Protein AF-A0A7S4JCW2-F1 (afdb_monomer)

Foldseek 3Di:
DEQEPCVVPDPVVVVVVCCVQVVVVDDYDYYHLQVLRRLVCVDPVNCVVVVVDPDDPDDDDDDDDDDWPSCSQSSVLSNQQVVCVVVVHDRPDRDQDDDPDGCSGPDDDDDD

Organism: Guillardia theta (NCBI:txid55529)

Nearest PDB structures (foldseek):
  6g14-assembly2_A  TM=6.328E-01  e=1.248E-03  Staphylococcus aureus subsp. aureus USA300
  6g14-assembly1_B  TM=6.274E-01  e=1.934E-03  Staphylococcus aureus subsp. aureus USA300
  6g15-assembly2_B  TM=6.296E-01  e=3.193E-03  Staphylococcus aureus subsp. aureus USA300
  1udx-assembly1_A  TM=6.939E-01  e=3.341E+00  Thermus thermophilus HB8

Secondary structure (DSSP, 8-stat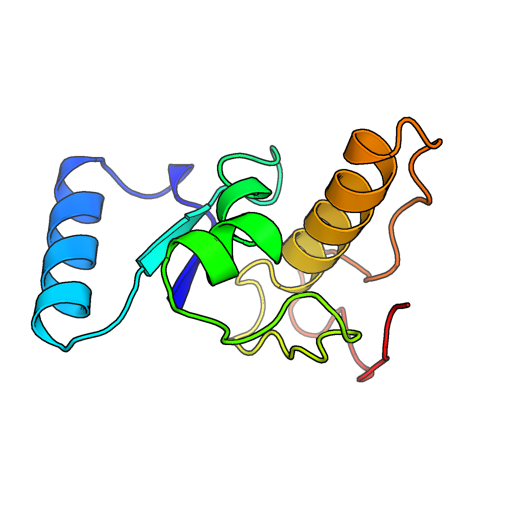e):
-EEE-GGGS-HHHHHHHHHHHHTTT---EEEBTTTTBTGGGGSHHHHHHTTSSS-SSSPPP-----STTSSHHHHHHHHHHHHHHHTTPPP----S---SSTT---S-----

pLDDT: mean 85.83, std 9.57, range [57.75, 97.0]

Solvent-accessible surface area (backbone atoms only — not comparable to full-atom values): 7147 Å² total; per-residue (Å²): 88,77,46,55,54,44,87,83,47,55,72,72,59,48,50,53,54,48,48,60,38,44,78,70,73,44,61,76,45,67,23,28,40,92,78,51,42,59,50,69,64,72,35,70,70,43,30,37,77,68,66,76,42,95,72,82,93,57,91,81,87,84,83,92,84,77,69,78,83,66,44,64,38,45,36,52,32,37,52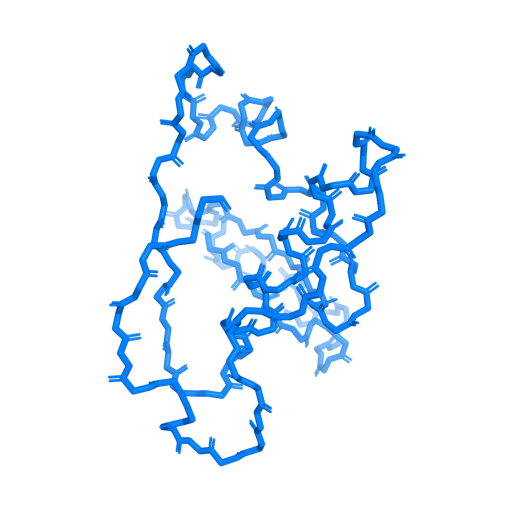,54,38,46,59,30,47,76,70,73,40,79,65,85,66,78,80,51,59,76,68,94,59,70,73,63,68,82,72,94,76,91,83,132

Sequence (112 aa):
IVLNKQDLILPSEREKWRKFFTDKGDTVTFTQAVHGANIKELMPSELHARGLISRLDRTLLCMIVGIPNTGKSTLINTLRNFGYKDGKQKSPGKVANTGALPGVTKHVSTIQ

Structure (mmCIF, N/CA/C/O backbone):
data_AF-A0A7S4JCW2-F1
#
_entry.id   AF-A0A7S4JCW2-F1
#
loop_
_atom_site.group_PDB
_atom_site.id
_atom_site.type_symbol
_atom_site.label_atom_id
_atom_site.label_alt_id
_atom_site.label_comp_id
_atom_site.label_asym_id
_atom_site.label_entity_id
_atom_site.label_seq_id
_atom_site.pdbx_PDB_ins_code
_atom_site.Cartn_x
_atom_site.Cartn_y
_atom_site.Cartn_z
_atom_site.occupancy
_atom_site.B_iso_or_equiv
_atom_site.auth_seq_id
_atom_site.auth_comp_id
_atom_site.auth_asym_id
_atom_site.auth_atom_id
_atom_site.pdbx_PDB_model_num
ATOM 1 N N . ILE A 1 1 ? -7.408 -0.210 2.177 1.00 93.06 1 ILE A N 1
ATOM 2 C CA . ILE A 1 1 ? -7.158 -0.157 0.713 1.00 93.06 1 ILE A CA 1
ATOM 3 C C . ILE A 1 1 ? -6.014 0.813 0.424 1.00 93.06 1 ILE A C 1
ATOM 5 O O . ILE A 1 1 ? -5.984 1.896 0.997 1.00 93.06 1 ILE A O 1
ATOM 9 N N . VAL A 1 2 ? -5.078 0.443 -0.455 1.00 94.69 2 VAL A N 1
ATOM 10 C CA . VAL A 1 2 ? -3.988 1.331 -0.897 1.00 94.69 2 VAL A CA 1
ATOM 11 C C . VAL A 1 2 ? -4.165 1.646 -2.379 1.00 94.69 2 VAL A C 1
ATOM 13 O O . VAL A 1 2 ? -4.103 0.747 -3.215 1.00 94.69 2 VAL A O 1
ATOM 16 N N . LEU A 1 3 ? -4.371 2.922 -2.704 1.00 94.88 3 LEU A N 1
ATOM 17 C CA . LEU A 1 3 ? -4.488 3.413 -4.075 1.00 94.88 3 LEU A CA 1
ATOM 18 C C . LEU A 1 3 ? -3.152 4.028 -4.497 1.00 94.88 3 LEU A C 1
ATOM 20 O O . LEU A 1 3 ? -2.806 5.145 -4.116 1.00 94.88 3 LEU A O 1
ATOM 24 N N . ASN A 1 4 ? -2.362 3.251 -5.235 1.00 94.38 4 ASN A N 1
ATOM 25 C CA . ASN A 1 4 ? -1.047 3.661 -5.726 1.00 94.38 4 ASN A CA 1
ATOM 26 C C . ASN A 1 4 ? -1.148 4.409 -7.066 1.00 94.38 4 ASN A C 1
ATOM 28 O O . ASN A 1 4 ? -2.129 4.254 -7.789 1.00 94.38 4 ASN A O 1
ATOM 32 N N . LYS A 1 5 ? -0.094 5.157 -7.417 1.00 92.75 5 LYS A N 1
ATOM 33 C CA . LYS A 1 5 ? -0.023 6.051 -8.590 1.00 92.75 5 LYS A CA 1
ATOM 34 C C . LYS A 1 5 ? -0.995 7.233 -8.492 1.00 92.75 5 LYS A C 1
ATOM 36 O O . LYS A 1 5 ? -1.659 7.594 -9.461 1.00 92.75 5 LYS A O 1
ATOM 41 N N . GLN A 1 6 ? -1.109 7.824 -7.299 1.00 93.00 6 GLN A N 1
ATOM 42 C CA . GLN A 1 6 ? -2.020 8.949 -7.044 1.00 93.00 6 GLN A CA 1
ATOM 43 C C . GLN A 1 6 ? -1.767 10.180 -7.931 1.00 93.00 6 GLN A C 1
ATOM 45 O O . GLN A 1 6 ? -2.643 11.033 -8.049 1.00 93.00 6 GLN A O 1
ATOM 50 N N . ASP A 1 7 ? -0.573 10.285 -8.513 1.00 92.00 7 ASP A N 1
ATOM 51 C CA . ASP A 1 7 ? -0.163 11.299 -9.483 1.00 92.00 7 ASP A CA 1
ATOM 52 C C . ASP A 1 7 ? -0.934 11.222 -10.804 1.00 92.00 7 ASP A C 1
ATOM 54 O O . ASP A 1 7 ? -1.084 12.233 -11.479 1.00 92.00 7 ASP A O 1
ATOM 58 N N . LEU A 1 8 ? -1.484 10.052 -11.137 1.00 92.69 8 LEU A N 1
ATOM 59 C CA . LEU A 1 8 ? -2.306 9.854 -12.332 1.00 92.69 8 LEU A CA 1
ATOM 60 C C . LEU A 1 8 ? -3.777 10.245 -12.121 1.00 92.69 8 LEU A C 1
ATOM 62 O O . LEU A 1 8 ? -4.578 10.133 -13.045 1.00 92.69 8 LEU A O 1
ATOM 66 N N . ILE A 1 9 ? -4.153 10.654 -10.907 1.00 92.44 9 ILE A N 1
ATOM 67 C CA . ILE A 1 9 ? -5.536 10.952 -10.533 1.00 92.44 9 ILE A CA 1
ATOM 68 C C . ILE A 1 9 ? -5.641 12.426 -10.151 1.00 92.44 9 ILE A C 1
ATOM 70 O O . ILE A 1 9 ? -4.925 12.908 -9.269 1.00 92.44 9 ILE A O 1
ATOM 74 N N . LEU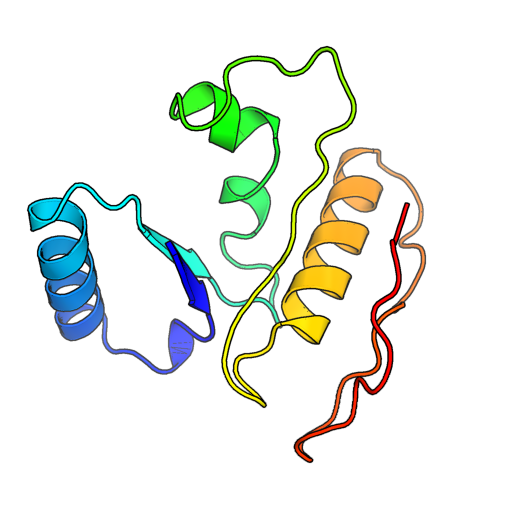 A 1 10 ? -6.590 13.124 -10.776 1.00 94.31 10 LEU A N 1
ATOM 75 C CA . LEU A 1 10 ? -6.916 14.507 -10.440 1.00 94.31 10 LEU A CA 1
ATOM 76 C C . LEU A 1 10 ? -7.389 14.627 -8.977 1.00 94.31 10 LEU A C 1
ATOM 78 O O . LEU A 1 10 ? -8.078 13.729 -8.486 1.00 94.31 10 LEU A O 1
ATOM 82 N N . PRO A 1 11 ? -7.097 15.737 -8.273 1.00 92.25 11 PRO A N 1
ATOM 83 C CA . PRO A 1 11 ? -7.516 15.914 -6.880 1.00 92.25 11 PRO A CA 1
ATOM 84 C C . PRO A 1 11 ? -9.029 15.770 -6.650 1.00 92.25 11 PRO A C 1
ATOM 86 O O . PRO A 1 11 ? -9.440 15.167 -5.663 1.00 92.25 11 PRO A O 1
ATOM 89 N N . SER A 1 12 ? -9.857 16.257 -7.578 1.00 93.88 12 SER A N 1
ATOM 90 C CA . SER A 1 12 ? -11.320 16.138 -7.508 1.00 93.88 12 SER A CA 1
ATOM 91 C C . SER A 1 12 ? -11.796 14.683 -7.578 1.00 93.88 12 SER A C 1
ATOM 93 O O . SER A 1 12 ? -12.634 14.261 -6.785 1.00 93.88 12 SER A O 1
ATOM 95 N N . GLU A 1 13 ? -11.231 13.890 -8.489 1.00 94.50 13 GLU A N 1
ATOM 96 C CA . GLU A 1 13 ? -11.540 12.461 -8.623 1.00 94.50 13 GLU A CA 1
ATOM 97 C C . GLU A 1 13 ? -11.019 11.655 -7.433 1.00 94.50 13 GLU A C 1
ATOM 99 O O . GLU A 1 13 ? -11.676 10.727 -6.961 1.00 94.50 13 GLU A O 1
ATOM 104 N N . ARG A 1 14 ? -9.859 12.042 -6.892 1.00 94.06 14 ARG A N 1
ATOM 105 C CA . ARG A 1 14 ? -9.288 11.434 -5.687 1.00 94.06 14 ARG A CA 1
ATOM 106 C C . ARG A 1 14 ? -10.259 11.507 -4.511 1.00 94.06 14 ARG A C 1
ATOM 108 O O . ARG A 1 14 ? -10.413 10.518 -3.796 1.00 94.06 14 ARG A O 1
ATOM 115 N N . GLU A 1 15 ? -10.918 12.648 -4.329 1.00 94.00 15 GLU A N 1
ATOM 116 C CA . GLU A 1 15 ? -11.869 12.839 -3.235 1.00 94.00 15 GLU A CA 1
ATOM 117 C C . GLU A 1 15 ? -13.151 12.025 -3.432 1.00 94.00 15 GLU A C 1
ATOM 119 O O . GLU A 1 15 ? -13.644 11.414 -2.487 1.00 94.00 15 GLU A O 1
ATOM 124 N N . LYS A 1 16 ? -13.636 11.900 -4.674 1.00 96.19 16 LYS A N 1
ATOM 125 C CA . LYS A 1 16 ? -14.766 11.011 -4.992 1.00 96.19 16 LYS A CA 1
ATOM 126 C C . LYS A 1 16 ? -14.459 9.558 -4.634 1.00 96.19 16 LYS A C 1
ATOM 128 O O . LYS A 1 16 ? -15.269 8.903 -3.982 1.00 96.19 16 LYS A O 1
ATOM 133 N N . TRP A 1 17 ? -13.279 9.064 -5.016 1.00 95.50 17 TRP A N 1
ATOM 134 C CA . TRP A 1 17 ? -12.847 7.707 -4.671 1.00 95.50 17 TRP A CA 1
ATOM 135 C C . TRP A 1 17 ? -12.671 7.523 -3.169 1.00 95.50 17 TRP A C 1
ATOM 137 O O . TRP A 1 17 ? -13.091 6.500 -2.633 1.00 95.50 17 TRP A O 1
ATOM 147 N N . ARG A 1 18 ? -12.085 8.512 -2.484 1.00 95.25 18 ARG A N 1
ATOM 148 C CA . ARG A 1 18 ? -11.963 8.504 -1.024 1.00 95.25 18 ARG A CA 1
ATOM 149 C C . ARG A 1 18 ? -13.333 8.334 -0.384 1.00 95.25 18 ARG A C 1
ATOM 151 O O . ARG A 1 18 ? -13.530 7.352 0.322 1.00 95.25 18 ARG A O 1
ATOM 158 N N . LYS A 1 19 ? -14.267 9.229 -0.717 1.00 96.19 19 LYS A N 1
ATOM 159 C CA . LYS A 1 19 ? -15.641 9.213 -0.217 1.00 96.19 19 LYS A CA 1
ATOM 160 C C . LYS A 1 19 ? -16.328 7.874 -0.480 1.00 96.19 19 LYS A C 1
ATOM 162 O O . LYS A 1 19 ? -16.890 7.287 0.433 1.00 96.19 19 LYS A O 1
ATOM 167 N N . PHE A 1 20 ? -16.237 7.356 -1.703 1.00 97.00 20 PHE A N 1
ATOM 168 C CA . PHE A 1 20 ? -16.868 6.090 -2.076 1.00 97.00 20 PHE A CA 1
ATOM 169 C C . PHE A 1 20 ? -16.433 4.909 -1.196 1.00 97.00 20 PHE A C 1
ATOM 171 O O . PHE A 1 20 ? -17.263 4.089 -0.812 1.00 97.00 20 PHE A O 1
ATOM 178 N N . PHE A 1 21 ? -15.141 4.800 -0.887 1.00 96.31 21 PHE A N 1
ATOM 179 C CA . PHE A 1 21 ? -14.630 3.719 -0.045 1.00 96.31 21 PHE A CA 1
ATOM 180 C C . PHE A 1 21 ? -14.872 3.979 1.445 1.00 96.31 21 PHE A C 1
ATOM 182 O O . PHE A 1 21 ? -15.240 3.055 2.165 1.00 96.31 21 PHE A O 1
ATOM 189 N N . THR A 1 22 ? -14.739 5.223 1.913 1.00 94.69 22 THR A N 1
ATOM 190 C CA . THR A 1 22 ? -15.034 5.553 3.316 1.00 94.69 22 THR A CA 1
ATOM 191 C C . THR A 1 22 ? -16.507 5.354 3.648 1.00 94.69 22 THR A C 1
ATOM 193 O O . THR A 1 22 ? -16.815 4.848 4.721 1.00 94.69 22 THR A O 1
ATOM 196 N N . ASP A 1 23 ? -17.413 5.657 2.713 1.00 96.62 23 ASP A N 1
ATOM 197 C CA . ASP A 1 23 ? -18.855 5.422 2.866 1.00 96.62 23 ASP A CA 1
ATOM 198 C C . ASP A 1 23 ? -19.178 3.910 2.959 1.00 96.62 23 ASP A C 1
ATOM 200 O O . ASP A 1 23 ? -20.228 3.528 3.469 1.00 96.62 23 ASP A O 1
ATOM 204 N N . LYS A 1 24 ? -18.256 3.032 2.532 1.00 95.69 24 LYS A N 1
ATOM 205 C CA . LYS A 1 24 ? -18.326 1.569 2.713 1.00 95.69 24 LYS A CA 1
ATOM 206 C C . LYS A 1 24 ? -17.640 1.062 3.986 1.00 95.69 24 LYS A C 1
ATOM 208 O O . LYS A 1 24 ? -17.638 -0.140 4.232 1.00 95.69 24 LYS A O 1
ATOM 213 N N . GLY A 1 25 ? -17.054 1.953 4.785 1.00 93.62 25 GLY A N 1
ATOM 214 C CA . GLY A 1 25 ? -16.284 1.606 5.982 1.00 93.62 25 GLY A CA 1
ATOM 215 C C . GLY A 1 25 ? -14.825 1.227 5.709 1.00 93.62 25 GLY A C 1
ATOM 216 O O . GLY A 1 25 ? -14.114 0.833 6.633 1.00 93.62 25 GLY A O 1
ATOM 217 N N . ASP A 1 26 ? -14.343 1.361 4.470 1.00 94.00 26 ASP A N 1
ATOM 218 C CA . ASP A 1 26 ? -12.953 1.069 4.131 1.00 94.00 26 ASP A CA 1
ATOM 219 C C . ASP A 1 26 ? -12.036 2.256 4.449 1.00 94.00 26 ASP A C 1
ATOM 221 O O . ASP A 1 26 ? -12.291 3.402 4.076 1.00 94.00 26 ASP A O 1
ATOM 225 N N . THR A 1 27 ? -10.877 1.974 5.048 1.00 91.94 27 THR A N 1
ATOM 226 C CA . THR A 1 27 ? -9.801 2.970 5.149 1.00 91.94 27 THR A CA 1
ATOM 227 C C . THR A 1 27 ? -8.981 2.999 3.862 1.00 91.94 27 THR A C 1
ATOM 229 O O . THR A 1 27 ? -8.473 1.964 3.415 1.00 91.94 27 THR A O 1
ATOM 232 N N . VAL A 1 28 ? -8.805 4.185 3.275 1.00 93.88 28 VAL A N 1
ATOM 233 C CA . VAL A 1 28 ? -8.062 4.380 2.022 1.00 93.88 28 VAL A CA 1
ATOM 234 C C . VAL A 1 28 ? -6.824 5.235 2.232 1.00 93.88 28 VAL A C 1
ATOM 236 O O . VAL A 1 28 ? -6.908 6.345 2.748 1.00 93.88 28 VAL A O 1
ATOM 239 N N . THR A 1 29 ? -5.693 4.755 1.720 1.00 94.50 29 THR A N 1
ATOM 240 C CA . THR A 1 29 ? -4.448 5.524 1.642 1.00 94.50 29 THR A CA 1
ATOM 241 C C . THR A 1 29 ? -4.048 5.705 0.182 1.00 94.50 29 THR A C 1
ATOM 243 O O . THR A 1 29 ? -3.855 4.727 -0.544 1.00 94.50 29 THR A O 1
ATOM 246 N N . PHE A 1 30 ? -3.895 6.956 -0.252 1.00 94.94 30 PHE A N 1
ATOM 247 C CA . PHE A 1 30 ? -3.353 7.282 -1.572 1.00 94.94 30 PHE A CA 1
ATOM 248 C C . PHE A 1 30 ? -1.835 7.381 -1.497 1.00 94.94 30 PHE A C 1
ATOM 250 O O . PHE A 1 30 ? -1.301 8.036 -0.604 1.00 94.94 30 PHE A O 1
ATOM 257 N N . THR A 1 31 ? -1.142 6.733 -2.428 1.00 94.75 31 THR A N 1
ATOM 258 C CA . THR A 1 31 ? 0.320 6.610 -2.405 1.00 94.75 31 THR A CA 1
ATOM 259 C C . THR A 1 31 ? 0.935 6.842 -3.775 1.00 94.75 31 THR A C 1
ATOM 261 O O . THR A 1 31 ? 0.299 6.663 -4.818 1.00 94.75 31 THR A O 1
ATOM 264 N N . GLN A 1 32 ? 2.214 7.212 -3.768 1.00 93.50 32 GLN A N 1
ATOM 265 C CA . GLN A 1 32 ? 3.059 7.209 -4.956 1.00 93.50 32 GLN A CA 1
ATOM 266 C C . GLN A 1 32 ? 4.338 6.435 -4.649 1.00 93.50 32 GLN A C 1
ATOM 268 O O . GLN A 1 32 ? 5.364 7.004 -4.277 1.00 93.50 32 GLN A O 1
ATOM 273 N N . ALA A 1 33 ? 4.273 5.110 -4.788 1.00 90.25 33 ALA A N 1
ATOM 274 C CA . ALA A 1 33 ? 5.344 4.213 -4.357 1.00 90.25 33 ALA A CA 1
ATOM 275 C C . ALA A 1 33 ? 6.701 4.501 -5.017 1.00 90.25 33 ALA A C 1
ATOM 277 O O . ALA A 1 33 ? 7.733 4.283 -4.391 1.00 90.25 33 ALA A O 1
ATOM 278 N N . VAL A 1 34 ? 6.718 5.019 -6.250 1.00 87.81 34 VAL A N 1
ATOM 279 C CA . VAL A 1 34 ? 7.960 5.362 -6.968 1.00 8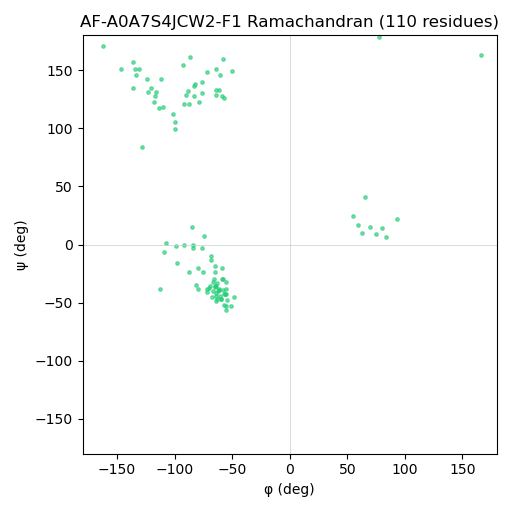7.81 34 VAL A CA 1
ATOM 280 C C . VAL A 1 34 ? 8.728 6.493 -6.274 1.00 87.81 34 VAL A C 1
ATOM 282 O O . VAL A 1 34 ? 9.955 6.457 -6.238 1.00 87.81 34 VAL A O 1
ATOM 285 N N . HIS A 1 35 ? 8.022 7.462 -5.689 1.00 86.44 35 HIS A N 1
ATOM 286 C CA . HIS A 1 35 ? 8.625 8.627 -5.027 1.00 86.44 35 HIS A CA 1
ATOM 287 C C . HIS A 1 35 ? 8.531 8.575 -3.500 1.00 86.44 35 HIS A C 1
ATOM 289 O O . HIS A 1 35 ? 8.980 9.491 -2.820 1.00 86.44 35 HIS A O 1
ATOM 295 N N . GLY A 1 36 ? 7.960 7.507 -2.939 1.00 84.38 36 GLY A N 1
ATOM 296 C CA . GLY A 1 36 ? 7.813 7.357 -1.493 1.00 84.38 36 GLY A CA 1
ATOM 297 C C . GLY A 1 36 ? 6.718 8.225 -0.871 1.00 84.38 36 GLY A C 1
ATOM 298 O O . GLY A 1 36 ? 6.611 8.264 0.355 1.00 84.38 36 GLY A O 1
ATOM 299 N N . ALA A 1 37 ? 5.884 8.890 -1.676 1.00 88.38 37 ALA A N 1
ATOM 300 C CA . ALA A 1 37 ? 4.826 9.743 -1.148 1.00 88.38 37 ALA A CA 1
ATOM 301 C C . ALA A 1 37 ? 3.807 8.906 -0.364 1.00 88.38 37 ALA A C 1
ATOM 303 O O . ALA A 1 37 ? 3.293 7.900 -0.871 1.00 88.38 37 ALA A O 1
ATOM 304 N N . ASN A 1 38 ? 3.526 9.351 0.862 1.00 89.81 38 ASN A N 1
ATOM 305 C CA . ASN A 1 38 ? 2.570 8.760 1.801 1.00 89.81 38 ASN A CA 1
ATOM 306 C C . ASN A 1 38 ? 2.864 7.301 2.189 1.00 89.81 38 ASN A C 1
ATOM 308 O O . ASN A 1 38 ? 2.010 6.622 2.747 1.00 89.81 38 ASN A O 1
ATOM 312 N N . ILE A 1 39 ? 4.085 6.807 1.949 1.00 90.88 39 ILE A N 1
ATOM 313 C CA . ILE A 1 39 ? 4.479 5.448 2.353 1.00 90.88 39 ILE A CA 1
ATOM 314 C C . ILE A 1 39 ? 4.541 5.305 3.873 1.00 90.88 39 ILE A C 1
ATOM 316 O O . ILE A 1 39 ? 4.175 4.256 4.395 1.00 90.88 39 ILE A O 1
ATOM 320 N N . LYS A 1 40 ? 4.902 6.380 4.587 1.00 90.56 40 LYS A N 1
ATOM 321 C CA . LYS A 1 40 ? 4.895 6.418 6.056 1.00 90.56 40 LYS A CA 1
ATOM 322 C C . LYS A 1 40 ? 3.538 6.049 6.661 1.00 90.56 40 LYS A C 1
ATOM 324 O O . LYS A 1 40 ? 3.487 5.429 7.708 1.00 90.56 40 LYS A O 1
ATOM 329 N N . GLU A 1 41 ? 2.442 6.366 5.970 1.00 91.62 41 GLU A N 1
ATOM 330 C CA . GLU A 1 41 ? 1.077 6.089 6.435 1.00 91.62 41 GLU A CA 1
ATOM 331 C C . GLU A 1 41 ? 0.740 4.594 6.475 1.00 91.62 41 GLU A C 1
ATOM 333 O O . GLU A 1 41 ? -0.287 4.202 7.023 1.00 91.62 41 GLU A O 1
ATOM 338 N N . LEU A 1 42 ? 1.583 3.769 5.854 1.00 91.81 42 LEU A N 1
ATOM 339 C CA . LEU A 1 42 ? 1.466 2.317 5.842 1.00 91.81 42 LEU A CA 1
ATOM 340 C C . LEU A 1 42 ? 2.377 1.654 6.883 1.00 91.81 42 LEU A C 1
ATOM 342 O O . LEU A 1 42 ? 2.391 0.428 6.978 1.00 91.81 42 LEU A O 1
ATOM 346 N N . MET A 1 43 ? 3.159 2.435 7.636 1.00 90.50 43 MET A N 1
ATOM 347 C CA . MET A 1 43 ? 4.041 1.896 8.665 1.00 90.50 43 MET A CA 1
ATOM 348 C C . MET A 1 43 ? 3.229 1.404 9.864 1.00 90.50 43 MET A C 1
ATOM 350 O O . MET A 1 43 ? 2.195 1.994 10.180 1.00 90.50 43 MET A O 1
ATOM 354 N N . PRO A 1 44 ? 3.700 0.359 10.571 1.00 89.50 44 PRO A N 1
ATOM 355 C CA . PRO A 1 44 ? 3.005 -0.202 11.724 1.00 89.50 44 PRO A CA 1
ATOM 356 C C . PRO A 1 44 ? 2.544 0.845 12.739 1.00 89.50 44 PRO A C 1
ATOM 358 O O . PRO A 1 44 ? 1.391 0.805 13.156 1.00 89.50 44 PRO A O 1
ATOM 361 N N . SER A 1 45 ? 3.403 1.812 13.085 1.00 89.06 45 SER A N 1
ATOM 362 C CA . SER A 1 45 ? 3.069 2.886 14.031 1.00 89.06 45 SER A CA 1
ATOM 363 C C . SER A 1 45 ? 1.815 3.654 13.613 1.00 89.06 45 SER A C 1
ATOM 365 O O . SER A 1 45 ? 0.929 3.879 14.435 1.00 89.06 45 SER A O 1
ATOM 367 N N . GLU A 1 46 ? 1.690 3.963 12.321 1.00 91.00 46 GLU A N 1
ATOM 368 C CA . GLU A 1 46 ? 0.600 4.792 11.809 1.00 91.00 46 GLU A CA 1
ATOM 369 C C . GLU A 1 46 ? -0.667 3.974 11.620 1.00 91.00 46 GLU A C 1
ATOM 371 O O . GLU A 1 46 ? -1.768 4.462 11.869 1.00 91.00 46 GLU A O 1
ATOM 376 N N . LEU A 1 47 ? -0.526 2.704 11.236 1.00 91.06 47 LEU A N 1
ATOM 377 C CA . LEU A 1 47 ? -1.642 1.765 11.218 1.00 91.06 47 LEU A CA 1
ATOM 378 C C . LEU A 1 47 ? -2.205 1.564 12.631 1.00 91.06 47 LEU A C 1
ATOM 380 O O . LEU A 1 47 ? -3.422 1.527 12.799 1.00 91.06 47 LEU A O 1
ATOM 384 N N . HIS A 1 48 ? -1.342 1.484 13.646 1.00 91.12 48 HIS A N 1
ATOM 385 C CA . HIS A 1 48 ? -1.753 1.377 15.044 1.00 91.12 48 HIS A CA 1
ATOM 386 C C . HIS A 1 48 ? -2.428 2.663 15.528 1.00 91.12 48 HIS A C 1
ATOM 388 O O . HIS A 1 48 ? -3.504 2.602 16.114 1.00 91.12 48 HIS A O 1
ATOM 394 N N . ALA A 1 49 ? -1.860 3.832 15.214 1.00 90.19 49 ALA A N 1
ATOM 395 C CA . ALA A 1 49 ? -2.464 5.126 15.533 1.00 90.19 49 ALA A CA 1
ATOM 396 C C . ALA A 1 49 ? -3.855 5.306 14.894 1.00 90.19 49 ALA A C 1
ATOM 398 O O . ALA A 1 49 ? -4.718 5.967 15.462 1.00 90.19 49 ALA A O 1
ATOM 399 N N . ARG A 1 50 ? -4.093 4.681 13.732 1.00 89.62 50 ARG A 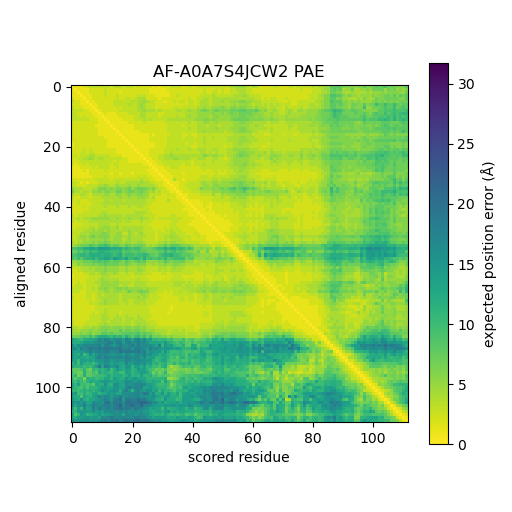N 1
ATOM 400 C CA . ARG A 1 50 ? -5.399 4.641 13.048 1.00 89.62 50 ARG A CA 1
ATOM 401 C C . ARG A 1 50 ? -6.334 3.535 13.554 1.00 89.62 50 ARG A C 1
ATOM 403 O O . ARG A 1 50 ? -7.427 3.391 13.018 1.00 89.62 50 ARG A O 1
ATOM 410 N N . GLY A 1 51 ? -5.913 2.728 14.528 1.00 90.06 51 GLY A N 1
ATOM 411 C CA . GLY A 1 51 ? -6.689 1.597 15.045 1.00 90.06 51 GLY A CA 1
ATOM 412 C C . GLY A 1 51 ? -6.838 0.427 14.064 1.00 90.06 51 GLY A C 1
ATOM 413 O O . GLY A 1 51 ? -7.675 -0.444 14.278 1.00 90.06 51 GLY A O 1
ATOM 414 N N . LEU A 1 52 ? -6.039 0.384 12.991 1.00 88.69 52 LEU A N 1
ATOM 415 C CA . LEU A 1 52 ? -6.088 -0.678 11.975 1.00 88.69 52 LEU A CA 1
ATOM 416 C C . LEU A 1 52 ? -5.357 -1.950 12.409 1.00 88.69 52 LEU A C 1
ATOM 418 O O . LEU A 1 52 ? -5.594 -3.023 11.857 1.00 88.69 52 LEU A O 1
ATOM 422 N N . ILE A 1 53 ? -4.457 -1.828 13.382 1.00 90.12 53 ILE A N 1
ATOM 423 C CA . ILE A 1 53 ? -3.792 -2.954 14.029 1.00 90.12 53 ILE A CA 1
ATOM 424 C C . ILE A 1 53 ? -3.824 -2.752 15.541 1.00 90.12 53 ILE A C 1
ATOM 426 O O . ILE A 1 53 ? -3.730 -1.629 16.029 1.00 90.12 53 ILE A O 1
ATOM 430 N N . SER A 1 54 ? -3.937 -3.84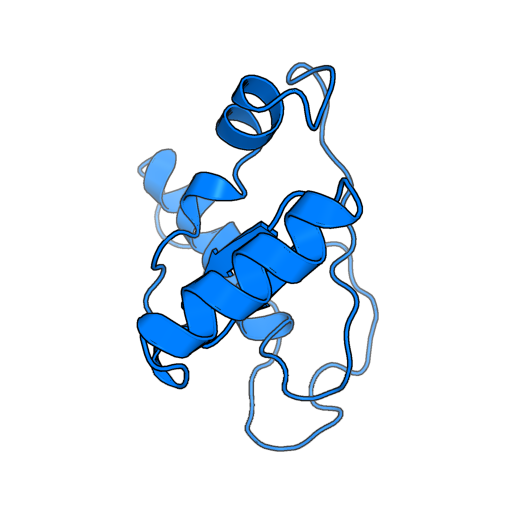7 16.288 1.00 85.81 54 SER A N 1
ATOM 431 C CA . SER A 1 54 ? -4.135 -3.786 17.738 1.00 85.81 54 SER A CA 1
ATOM 432 C C . SER A 1 54 ? -2.843 -3.722 18.548 1.00 85.81 54 SER A C 1
ATOM 434 O O . SER A 1 54 ? -2.892 -3.354 19.715 1.00 85.81 54 SER A O 1
ATOM 436 N N . ARG A 1 55 ? -1.708 -4.186 18.001 1.00 83.62 55 ARG A N 1
ATOM 437 C CA . ARG A 1 55 ? -0.435 -4.215 18.736 1.00 83.62 55 ARG A CA 1
ATOM 438 C C . ARG A 1 55 ? 0.780 -3.991 17.838 1.00 83.62 55 ARG A C 1
ATOM 440 O O . ARG A 1 55 ? 0.765 -4.379 16.672 1.00 83.62 55 ARG A O 1
ATOM 447 N N . LEU A 1 56 ? 1.825 -3.413 18.430 1.00 83.69 56 LEU A N 1
ATOM 448 C CA . LEU A 1 56 ? 3.141 -3.160 17.824 1.00 83.69 56 LEU A CA 1
ATOM 449 C C . LEU A 1 56 ? 4.253 -4.059 18.391 1.00 83.69 56 LEU A C 1
ATOM 451 O O . LEU A 1 56 ? 5.371 -4.042 17.892 1.00 83.69 56 LEU A O 1
ATOM 455 N N . ASP A 1 57 ? 3.950 -4.839 19.429 1.00 82.69 57 ASP A N 1
ATOM 456 C CA . ASP A 1 57 ? 4.894 -5.673 2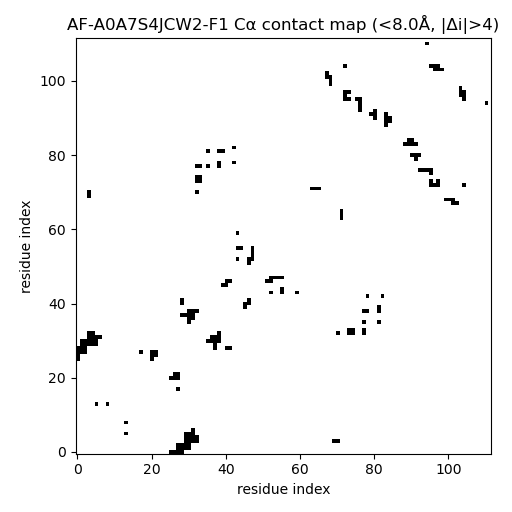0.187 1.00 82.69 57 ASP A CA 1
ATOM 457 C C . ASP A 1 57 ? 5.311 -6.963 19.461 1.00 82.69 57 ASP A C 1
ATOM 459 O O . ASP A 1 57 ? 6.127 -7.730 19.965 1.00 82.69 57 ASP A O 1
ATOM 463 N N . ARG A 1 58 ? 4.749 -7.223 18.278 1.00 80.12 58 ARG A N 1
ATOM 464 C CA . ARG A 1 58 ? 4.982 -8.442 17.494 1.00 80.12 58 ARG A CA 1
ATOM 465 C C . ARG A 1 58 ? 5.226 -8.097 16.038 1.00 80.12 58 ARG A C 1
ATOM 467 O O . ARG A 1 58 ? 4.677 -7.132 15.510 1.00 80.12 58 ARG A O 1
ATOM 474 N N . THR A 1 59 ? 5.998 -8.949 15.372 1.00 81.69 59 THR A N 1
ATOM 475 C CA . THR A 1 59 ? 6.193 -8.879 13.926 1.00 81.69 59 THR A CA 1
ATOM 476 C C . THR A 1 59 ? 4.848 -8.971 13.206 1.00 81.69 59 THR A C 1
ATOM 478 O O . THR A 1 59 ? 4.083 -9.915 13.408 1.00 81.69 59 THR A O 1
ATOM 481 N N . LEU A 1 60 ? 4.568 -7.993 12.346 1.00 84.06 60 LEU A N 1
ATOM 482 C CA . LEU A 1 60 ? 3.371 -7.979 11.514 1.00 84.06 60 LEU A CA 1
ATOM 483 C C . LEU A 1 60 ? 3.640 -8.729 10.213 1.00 84.06 60 LEU A C 1
ATOM 485 O O . LEU A 1 60 ? 4.506 -8.339 9.430 1.00 84.06 60 LEU A O 1
ATOM 489 N N . LEU A 1 61 ? 2.861 -9.778 9.961 1.00 85.94 61 LEU A N 1
ATOM 490 C CA . LEU A 1 61 ? 2.825 -10.440 8.664 1.00 85.94 61 LEU A CA 1
ATOM 491 C C . LEU A 1 61 ? 1.725 -9.803 7.812 1.00 85.94 61 LEU A C 1
ATOM 493 O O . LEU A 1 61 ? 0.557 -9.811 8.195 1.00 85.94 61 LEU A O 1
ATOM 497 N N . CYS A 1 62 ? 2.090 -9.263 6.651 1.00 87.12 62 CYS A N 1
ATOM 498 C CA . CYS A 1 62 ? 1.139 -8.673 5.714 1.00 87.12 62 CYS A CA 1
ATOM 499 C C . CYS A 1 62 ? 1.353 -9.199 4.293 1.00 87.12 62 CYS A C 1
ATOM 501 O O . CYS A 1 62 ? 2.463 -9.554 3.897 1.00 87.12 62 CYS A O 1
ATOM 503 N N . MET A 1 63 ? 0.269 -9.231 3.517 1.00 90.69 63 MET A N 1
ATOM 504 C CA . MET A 1 63 ? 0.288 -9.587 2.102 1.00 90.69 63 MET A CA 1
ATOM 505 C C . MET A 1 63 ? -0.244 -8.419 1.274 1.00 90.69 63 MET A C 1
ATOM 507 O O . MET A 1 63 ? -1.276 -7.833 1.597 1.00 90.69 63 MET A O 1
ATOM 511 N N . ILE A 1 64 ? 0.445 -8.101 0.177 1.00 90.88 64 ILE A N 1
ATOM 512 C CA . ILE A 1 64 ? 0.003 -7.089 -0.785 1.00 90.88 64 ILE A CA 1
ATOM 513 C C . ILE A 1 64 ? -0.614 -7.802 -1.985 1.00 90.88 64 ILE A C 1
ATOM 515 O O . ILE A 1 64 ? 0.084 -8.457 -2.760 1.00 90.88 64 ILE A O 1
ATOM 519 N N . VAL A 1 65 ? -1.925 -7.638 -2.156 1.00 91.44 65 VAL A N 1
ATOM 520 C CA . VAL A 1 65 ? -2.707 -8.277 -3.222 1.00 91.44 65 VAL A CA 1
ATOM 521 C C . VAL A 1 65 ? -3.192 -7.229 -4.221 1.00 91.44 65 VAL A C 1
ATOM 523 O O . VAL A 1 65 ? -3.533 -6.107 -3.855 1.00 91.44 65 VAL A O 1
ATOM 526 N N . GLY A 1 66 ? -3.208 -7.586 -5.506 1.00 91.38 66 GLY A N 1
ATOM 527 C CA . GLY A 1 66 ? -3.758 -6.740 -6.563 1.00 91.38 66 GLY A CA 1
ATOM 528 C C . GLY A 1 66 ? -3.372 -7.203 -7.967 1.00 91.38 66 GLY A C 1
ATOM 529 O O . GLY A 1 66 ? -2.396 -7.938 -8.154 1.00 91.38 66 GLY A O 1
ATOM 530 N N . ILE A 1 67 ? -4.104 -6.717 -8.971 1.00 90.69 67 ILE A N 1
ATOM 531 C CA . ILE A 1 67 ? -3.896 -7.065 -10.387 1.00 90.69 67 ILE A CA 1
ATOM 532 C C . ILE A 1 67 ? -2.466 -6.734 -10.864 1.00 90.69 67 ILE A C 1
ATOM 534 O O . ILE A 1 67 ? -1.771 -5.932 -10.217 1.00 90.69 67 ILE A O 1
ATOM 538 N N . PRO A 1 68 ? -1.968 -7.344 -11.958 1.00 86.94 68 PRO A N 1
ATOM 539 C CA . PRO A 1 68 ? -0.649 -7.035 -12.513 1.00 86.94 68 PRO A CA 1
ATOM 540 C C . PRO A 1 68 ? -0.418 -5.526 -12.718 1.00 86.94 68 PRO A C 1
ATOM 542 O O . PRO A 1 68 ? -1.348 -4.764 -12.950 1.00 86.94 68 PRO A O 1
ATOM 545 N N . ASN A 1 69 ? 0.838 -5.082 -12.603 1.00 87.25 69 ASN A N 1
ATOM 546 C CA . ASN A 1 69 ? 1.279 -3.712 -12.926 1.00 87.25 69 ASN A CA 1
ATOM 547 C C . ASN A 1 69 ? 0.683 -2.544 -12.099 1.00 87.25 69 ASN A C 1
ATOM 549 O O . ASN A 1 69 ? 0.978 -1.376 -12.367 1.00 87.25 69 ASN A O 1
ATOM 553 N N . THR A 1 70 ? -0.046 -2.824 -11.014 1.00 90.62 70 THR A N 1
ATOM 554 C CA . THR A 1 70 ? -0.485 -1.826 -10.005 1.00 90.62 70 THR A CA 1
ATOM 555 C C . THR A 1 70 ? 0.654 -1.240 -9.162 1.00 90.62 70 THR A C 1
ATOM 557 O O . THR A 1 70 ? 0.471 -0.251 -8.455 1.00 90.62 70 THR A O 1
ATOM 560 N N . GLY A 1 71 ? 1.859 -1.809 -9.261 1.00 90.88 71 GLY A N 1
ATOM 561 C CA . GLY A 1 71 ? 3.045 -1.341 -8.540 1.00 90.88 71 GLY A CA 1
ATOM 562 C C . GLY A 1 71 ? 3.288 -2.028 -7.195 1.00 90.88 71 GLY A C 1
ATOM 563 O O . GLY A 1 71 ? 4.004 -1.476 -6.371 1.00 90.88 71 GLY A O 1
ATOM 564 N N . LYS A 1 72 ? 2.745 -3.233 -6.980 1.00 93.06 72 LYS A N 1
ATOM 565 C CA . LYS A 1 72 ? 2.961 -4.044 -5.763 1.00 93.06 72 LYS A CA 1
ATOM 566 C C . LYS A 1 72 ? 4.443 -4.213 -5.411 1.00 93.06 72 LYS A C 1
ATOM 568 O O . LYS A 1 72 ? 4.857 -3.878 -4.311 1.00 93.06 72 LYS A O 1
ATOM 573 N N . SER A 1 73 ? 5.255 -4.664 -6.367 1.00 90.69 73 SER A N 1
ATOM 574 C CA . SER A 1 73 ? 6.697 -4.882 -6.178 1.00 90.69 73 SER A CA 1
ATOM 575 C C . SER A 1 73 ? 7.440 -3.574 -5.888 1.00 90.69 73 SER A C 1
ATOM 577 O O . SER A 1 73 ? 8.345 -3.537 -5.058 1.00 90.69 73 SER A O 1
ATOM 579 N N . THR A 1 74 ? 7.017 -2.472 -6.516 1.00 92.38 74 THR A N 1
ATOM 580 C CA . THR A 1 74 ? 7.527 -1.130 -6.203 1.00 92.38 74 THR A CA 1
ATOM 581 C C . THR A 1 74 ? 7.185 -0.743 -4.770 1.00 92.38 74 THR A C 1
ATOM 583 O O . THR A 1 74 ? 8.066 -0.311 -4.040 1.00 92.38 74 THR A O 1
ATOM 586 N N . LEU A 1 75 ? 5.937 -0.952 -4.346 1.00 92.50 75 LEU A N 1
ATOM 587 C CA . LEU A 1 75 ? 5.480 -0.651 -2.994 1.00 92.50 75 LEU A CA 1
ATOM 588 C C . LEU A 1 75 ? 6.261 -1.444 -1.938 1.00 92.50 75 LEU A C 1
ATOM 590 O O . LEU A 1 75 ? 6.729 -0.849 -0.975 1.00 92.50 75 LEU A O 1
ATOM 594 N N . ILE A 1 76 ? 6.481 -2.743 -2.162 1.00 91.38 76 ILE A N 1
ATOM 595 C CA . ILE A 1 76 ? 7.320 -3.604 -1.312 1.00 91.38 76 ILE A CA 1
ATOM 596 C C . ILE A 1 76 ? 8.729 -3.023 -1.162 1.00 91.38 76 ILE A C 1
ATOM 598 O O . ILE A 1 76 ? 9.213 -2.828 -0.048 1.00 91.38 76 ILE A O 1
ATOM 602 N N . ASN A 1 77 ? 9.388 -2.715 -2.283 1.00 90.94 77 ASN A N 1
ATOM 603 C CA . ASN A 1 77 ? 10.745 -2.172 -2.264 1.00 90.94 77 ASN A CA 1
ATOM 604 C C . ASN A 1 77 ? 10.807 -0.826 -1.532 1.00 90.94 77 ASN A C 1
ATOM 606 O O . ASN A 1 77 ? 11.763 -0.558 -0.804 1.00 90.94 77 ASN A O 1
ATOM 610 N N . THR A 1 78 ? 9.802 0.028 -1.721 1.00 91.19 78 THR A N 1
ATOM 611 C CA . THR A 1 78 ? 9.759 1.343 -1.084 1.00 91.19 78 THR A CA 1
ATOM 612 C C . THR A 1 78 ? 9.473 1.243 0.412 1.00 91.19 78 THR A C 1
ATOM 614 O O . THR A 1 78 ? 10.152 1.920 1.176 1.00 91.19 78 THR A O 1
ATOM 617 N N . LEU A 1 79 ? 8.557 0.369 0.845 1.00 89.69 79 LEU A N 1
ATOM 618 C CA . LEU A 1 79 ? 8.294 0.097 2.265 1.00 89.69 79 LEU A CA 1
ATOM 619 C C . LEU A 1 79 ? 9.544 -0.421 2.974 1.00 89.69 79 LEU A C 1
ATOM 621 O O . LEU A 1 79 ? 9.929 0.114 4.012 1.00 89.69 79 LEU A O 1
ATOM 625 N N . ARG A 1 80 ? 10.231 -1.396 2.367 1.00 87.06 80 ARG A N 1
ATOM 626 C CA . ARG A 1 80 ? 11.494 -1.920 2.893 1.00 87.06 80 ARG A CA 1
ATOM 627 C C . ARG A 1 80 ? 12.523 -0.806 3.049 1.00 87.06 80 ARG A C 1
ATOM 629 O O . ARG A 1 80 ? 13.066 -0.609 4.126 1.00 87.06 80 ARG A O 1
ATOM 636 N N . ASN A 1 81 ? 12.763 -0.025 1.998 1.00 86.31 81 ASN A N 1
ATOM 637 C CA . ASN A 1 81 ? 13.731 1.068 2.070 1.00 86.31 81 ASN A CA 1
ATOM 638 C C . ASN A 1 81 ? 13.332 2.153 3.081 1.00 86.31 81 ASN A C 1
ATOM 640 O O . ASN A 1 81 ? 14.217 2.748 3.691 1.00 86.31 81 ASN A O 1
ATOM 644 N N . PHE A 1 82 ? 12.034 2.418 3.258 1.00 84.75 82 PHE A N 1
ATOM 645 C CA . PHE A 1 82 ? 11.543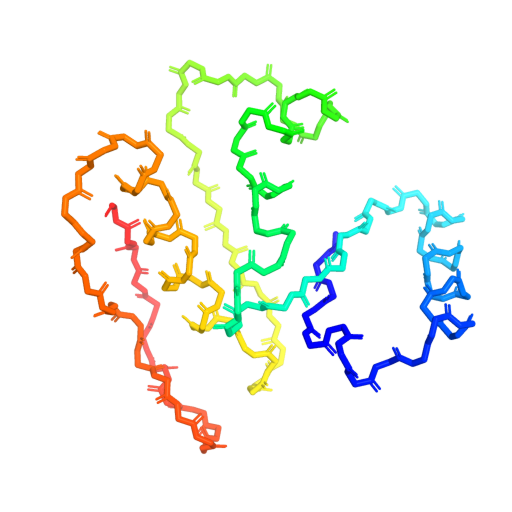 3.378 4.242 1.00 84.75 82 PHE A CA 1
ATOM 646 C C . PHE A 1 82 ? 11.866 2.922 5.669 1.00 84.75 82 PHE A C 1
ATOM 648 O O . PHE A 1 82 ? 12.472 3.690 6.409 1.00 84.75 82 PHE A O 1
ATOM 655 N N . GLY A 1 83 ? 11.576 1.663 6.020 1.00 80.81 83 GLY A N 1
ATOM 656 C CA . GLY A 1 83 ? 11.888 1.117 7.348 1.00 80.81 83 GLY A CA 1
ATOM 657 C C . GLY A 1 83 ? 13.379 1.190 7.706 1.00 80.81 83 GLY A C 1
ATOM 658 O O . GLY A 1 83 ? 13.732 1.558 8.821 1.00 80.81 83 GLY A O 1
ATOM 659 N N . TYR A 1 84 ? 14.274 0.934 6.746 1.00 80.06 84 TYR A N 1
ATOM 660 C CA . TYR A 1 84 ? 15.721 1.060 6.978 1.00 80.06 84 TYR A CA 1
ATOM 661 C C . TYR A 1 84 ? 16.183 2.518 7.107 1.00 80.06 84 TYR A C 1
ATOM 663 O O . TYR A 1 84 ? 17.045 2.816 7.932 1.00 80.06 84 TYR A O 1
ATOM 671 N N . LYS A 1 85 ? 15.616 3.437 6.311 1.00 71.50 85 LYS A N 1
ATOM 672 C CA . LYS A 1 85 ? 15.943 4.872 6.386 1.00 71.50 85 LYS A CA 1
ATOM 673 C C . LYS A 1 85 ? 15.495 5.497 7.703 1.00 71.50 85 LYS A C 1
ATOM 675 O O . LYS A 1 85 ? 16.241 6.297 8.258 1.00 71.50 85 LYS A O 1
ATOM 680 N N . ASP A 1 86 ? 14.318 5.121 8.193 1.00 68.12 86 ASP A N 1
ATOM 681 C CA . ASP A 1 86 ? 13.801 5.566 9.491 1.00 68.12 86 ASP A CA 1
ATOM 682 C C . ASP A 1 86 ? 14.732 5.121 10.636 1.00 68.12 86 ASP A C 1
ATOM 684 O O . ASP A 1 86 ? 15.090 5.907 11.510 1.00 68.12 86 ASP A O 1
ATOM 688 N N . GLY A 1 87 ? 15.289 3.909 10.531 1.00 62.81 87 GLY A N 1
ATOM 689 C CA . GLY A 1 87 ? 16.346 3.408 11.416 1.00 62.81 87 GLY A CA 1
ATOM 690 C C . GLY A 1 87 ? 17.750 3.996 11.191 1.00 62.81 87 GLY A C 1
ATOM 691 O O . GLY A 1 87 ? 18.703 3.497 11.787 1.00 62.81 87 GLY A O 1
ATOM 692 N N . LYS A 1 88 ? 17.917 5.010 10.325 1.00 68.06 88 LYS A N 1
ATOM 693 C CA . LYS A 1 88 ? 19.213 5.586 9.890 1.00 68.06 88 LYS A CA 1
ATOM 694 C C . LYS A 1 88 ? 20.203 4.559 9.313 1.00 68.06 88 LYS A C 1
ATOM 696 O O . LYS A 1 88 ? 21.413 4.784 9.310 1.00 68.06 88 LYS A O 1
ATOM 701 N N . GLN A 1 89 ? 19.705 3.438 8.799 1.00 69.19 89 GLN A N 1
ATOM 702 C CA . GLN A 1 89 ? 20.516 2.389 8.190 1.00 69.19 89 GLN A CA 1
ATOM 703 C C . GLN A 1 89 ? 20.643 2.594 6.677 1.00 69.19 89 GLN A C 1
ATOM 705 O O . GLN A 1 89 ? 19.786 3.188 6.014 1.00 69.19 89 GLN A O 1
ATOM 710 N N . LYS A 1 90 ? 21.730 2.073 6.100 1.00 71.88 90 LYS A N 1
ATOM 711 C CA . LYS A 1 90 ? 21.947 2.094 4.650 1.00 71.88 90 LYS A CA 1
ATOM 712 C C . LYS A 1 90 ? 20.830 1.307 3.956 1.00 71.88 90 LYS A C 1
ATOM 714 O O . LYS A 1 90 ? 20.506 0.196 4.366 1.00 71.88 90 LYS A O 1
ATOM 719 N N . SER A 1 91 ? 20.246 1.880 2.899 1.00 72.94 91 SER A N 1
ATOM 720 C CA . SER A 1 91 ? 19.152 1.233 2.169 1.00 72.94 91 SER A CA 1
ATOM 721 C C . SER A 1 91 ? 19.599 -0.126 1.611 1.00 72.94 91 SER A C 1
ATOM 723 O O . SER A 1 91 ? 20.605 -0.188 0.902 1.00 72.94 91 SER A O 1
ATOM 725 N N . PRO A 1 92 ? 18.852 -1.205 1.873 1.00 77.50 92 PRO A N 1
ATOM 726 C CA . PRO A 1 92 ? 19.299 -2.567 1.589 1.00 77.50 92 PRO A CA 1
ATOM 727 C C . PRO A 1 92 ? 19.041 -3.023 0.140 1.00 77.50 92 PRO A C 1
ATOM 729 O O . PRO A 1 92 ? 19.072 -4.219 -0.150 1.00 77.50 92 PRO A O 1
ATOM 732 N N . GLY A 1 93 ? 18.743 -2.094 -0.773 1.00 78.38 93 GLY A N 1
ATOM 733 C CA . GLY A 1 93 ? 18.472 -2.383 -2.182 1.00 78.38 93 GLY A CA 1
ATOM 734 C C . GLY A 1 93 ? 17.072 -2.950 -2.460 1.00 78.38 93 GLY A C 1
ATOM 735 O O . GLY A 1 93 ? 16.243 -3.133 -1.563 1.00 78.38 93 GLY A O 1
ATOM 736 N N . LYS A 1 94 ? 16.792 -3.190 -3.746 1.00 79.62 94 LYS A N 1
ATOM 737 C CA . LY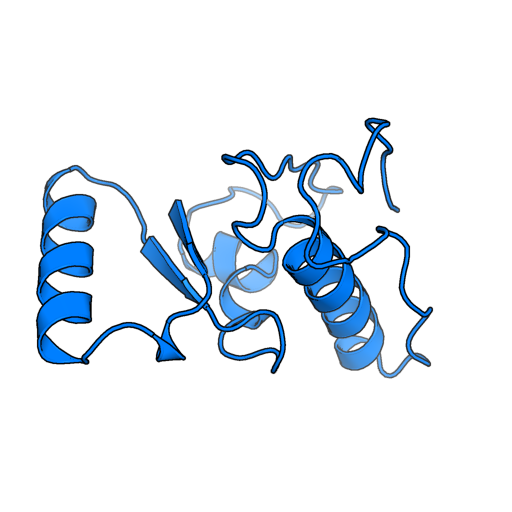S A 1 94 ? 15.521 -3.756 -4.227 1.00 79.62 94 LYS A CA 1
ATOM 738 C C . LYS A 1 94 ? 15.537 -5.279 -4.082 1.00 79.62 94 LYS A C 1
ATOM 740 O O . LYS A 1 94 ? 16.534 -5.904 -4.418 1.00 79.62 94 LYS A O 1
ATOM 745 N N . VAL A 1 95 ? 14.425 -5.852 -3.627 1.00 81.00 95 VAL A N 1
ATOM 746 C CA . VAL A 1 95 ? 14.252 -7.307 -3.438 1.00 81.00 95 VAL A CA 1
ATOM 747 C C . VAL A 1 95 ? 13.228 -7.869 -4.416 1.00 81.00 95 VAL A C 1
ATOM 749 O O . VAL A 1 95 ? 13.409 -8.951 -4.960 1.00 81.00 95 VAL A O 1
ATOM 752 N N . ALA A 1 96 ? 12.159 -7.119 -4.689 1.00 80.69 96 ALA A N 1
ATOM 753 C CA . ALA A 1 96 ? 11.166 -7.515 -5.674 1.00 80.69 96 ALA A CA 1
ATOM 754 C C . ALA A 1 96 ? 11.539 -6.966 -7.059 1.00 80.69 96 ALA A C 1
ATOM 756 O O . ALA A 1 96 ? 11.757 -5.759 -7.215 1.00 80.69 96 ALA A O 1
ATOM 757 N N . ASN A 1 97 ? 11.558 -7.830 -8.077 1.00 77.69 97 ASN A N 1
ATOM 758 C CA . ASN A 1 97 ? 11.784 -7.405 -9.458 1.00 77.69 97 ASN A CA 1
ATOM 759 C C . ASN A 1 97 ? 10.643 -6.494 -9.937 1.00 77.69 97 ASN A C 1
ATOM 761 O O . ASN A 1 97 ? 9.461 -6.799 -9.758 1.00 77.69 97 ASN A O 1
ATOM 765 N N . THR A 1 98 ? 11.006 -5.370 -10.556 1.00 77.06 98 THR A N 1
ATOM 766 C CA . THR A 1 98 ? 10.078 -4.362 -11.091 1.00 77.06 98 THR A CA 1
ATOM 767 C C . THR A 1 98 ? 10.347 -4.149 -12.576 1.00 77.06 98 THR A C 1
ATOM 769 O O . THR A 1 98 ? 11.493 -3.914 -12.947 1.00 77.06 98 THR A O 1
ATOM 772 N N . GLY A 1 99 ? 9.305 -4.168 -13.406 1.00 79.25 99 GLY A N 1
ATOM 773 C CA . GLY A 1 99 ? 9.384 -3.909 -14.844 1.00 79.25 99 GLY A CA 1
ATOM 774 C C . GLY A 1 99 ? 8.009 -3.566 -15.420 1.00 79.25 99 GLY A C 1
ATOM 775 O O . GLY A 1 99 ? 7.004 -3.680 -14.719 1.00 79.25 99 GLY A O 1
ATOM 776 N N . ALA A 1 100 ? 7.969 -3.123 -16.679 1.00 73.50 100 ALA A N 1
ATOM 777 C CA . ALA A 1 100 ? 6.727 -2.727 -17.353 1.00 73.50 100 ALA A CA 1
ATOM 778 C C . ALA A 1 100 ? 5.858 -3.925 -17.786 1.00 73.50 100 ALA A C 1
ATOM 780 O O . ALA A 1 100 ? 4.645 -3.791 -17.942 1.00 73.50 100 ALA A O 1
ATOM 781 N N . LEU A 1 101 ? 6.470 -5.098 -17.966 1.00 77.00 101 LEU A N 1
ATOM 782 C CA . LEU A 1 101 ? 5.773 -6.312 -18.377 1.00 77.00 101 LEU A CA 1
ATOM 783 C C . LEU A 1 101 ? 4.988 -6.928 -17.203 1.00 77.00 101 LEU A C 1
ATOM 785 O O . LEU A 1 101 ? 5.490 -6.967 -16.076 1.00 77.00 101 LEU A O 1
ATOM 789 N N . PRO A 1 102 ? 3.768 -7.446 -17.435 1.00 66.19 102 PRO A N 1
ATOM 790 C CA . PRO A 1 102 ? 3.072 -8.248 -16.434 1.00 66.19 102 PRO A CA 1
ATOM 791 C C . PRO A 1 102 ? 3.838 -9.555 -16.145 1.00 66.19 102 PRO A C 1
ATOM 793 O O . PRO A 1 102 ? 4.537 -10.085 -17.003 1.00 66.19 102 PRO A O 1
ATOM 796 N N . GLY A 1 103 ? 3.708 -10.090 -14.925 1.00 69.50 103 GLY A N 1
ATOM 797 C CA . GLY A 1 103 ? 4.313 -11.381 -14.549 1.00 69.50 103 GLY A CA 1
ATOM 798 C C . GLY A 1 103 ? 5.806 -11.340 -14.185 1.00 69.50 103 GLY A C 1
ATOM 799 O O . GLY A 1 103 ? 6.444 -12.386 -14.105 1.00 69.50 103 GLY A O 1
ATOM 800 N N . VAL A 1 104 ? 6.378 -10.155 -13.941 1.00 70.62 104 VAL A N 1
ATOM 801 C CA . VAL A 1 104 ? 7.797 -9.996 -13.551 1.00 70.62 104 VAL A CA 1
ATOM 802 C C . VAL A 1 104 ? 8.104 -10.603 -12.173 1.00 70.62 104 VAL A C 1
ATOM 804 O O . VAL A 1 104 ? 9.209 -11.088 -11.936 1.00 70.62 104 VAL A O 1
ATOM 807 N N . THR A 1 105 ? 7.129 -10.627 -11.264 1.00 69.44 105 THR A N 1
ATOM 808 C CA . THR A 1 105 ? 7.231 -11.346 -9.986 1.00 69.44 105 THR A CA 1
ATOM 809 C C . THR A 1 105 ? 6.502 -12.680 -10.124 1.00 69.44 105 THR A C 1
ATOM 811 O O . THR A 1 105 ? 5.275 -12.701 -10.171 1.00 69.44 105 THR A O 1
ATOM 814 N N . LYS A 1 106 ? 7.262 -13.775 -10.241 1.00 65.06 106 LYS A N 1
ATOM 815 C CA . LYS A 1 106 ? 6.732 -15.127 -10.507 1.00 65.06 106 LYS A CA 1
ATOM 816 C C . LYS A 1 106 ? 6.576 -15.996 -9.255 1.00 65.06 106 LYS A C 1
ATOM 818 O O . LYS A 1 106 ? 5.869 -16.994 -9.304 1.00 65.06 106 LYS A O 1
ATOM 823 N N . HIS A 1 107 ? 7.205 -15.611 -8.144 1.00 66.38 107 HIS A N 1
ATOM 824 C CA . HIS A 1 107 ? 7.227 -16.389 -6.905 1.00 66.38 107 HIS A CA 1
ATOM 825 C C . HIS A 1 107 ? 6.704 -15.569 -5.725 1.00 66.38 107 HIS A C 1
ATOM 827 O O . HIS A 1 107 ? 6.978 -14.371 -5.624 1.00 66.38 107 HIS A O 1
ATOM 833 N N . VAL A 1 108 ? 5.965 -16.231 -4.833 1.00 63.47 108 VAL A N 1
ATOM 834 C CA . VAL A 1 108 ? 5.624 -15.693 -3.513 1.00 63.47 108 VAL A CA 1
ATOM 835 C C . VAL A 1 108 ? 6.843 -15.884 -2.618 1.00 63.47 108 VAL A C 1
ATOM 837 O O . VAL A 1 108 ? 7.325 -17.001 -2.458 1.00 63.47 108 VAL A O 1
ATOM 840 N N . SER A 1 109 ? 7.353 -14.794 -2.056 1.00 66.50 109 SER A N 1
ATOM 841 C CA . SER A 1 109 ? 8.508 -14.807 -1.159 1.00 66.50 109 SER A CA 1
ATOM 842 C C . SER A 1 109 ? 8.242 -13.907 0.037 1.00 66.50 109 SER A C 1
ATOM 844 O O . SER A 1 109 ? 7.798 -12.769 -0.137 1.00 66.50 109 SER A O 1
ATOM 846 N N . THR A 1 110 ? 8.558 -14.389 1.234 1.00 69.31 110 THR A N 1
ATOM 847 C CA . THR A 1 110 ? 8.573 -13.559 2.441 1.00 69.31 110 THR A CA 1
ATOM 848 C C . THR A 1 110 ? 9.831 -12.699 2.434 1.00 69.31 110 THR A C 1
ATOM 850 O O . THR A 1 110 ? 10.928 -13.207 2.208 1.00 69.31 110 THR A O 1
ATOM 853 N N . ILE A 1 111 ? 9.674 -11.398 2.666 1.00 65.56 111 ILE A N 1
ATOM 854 C CA . ILE A 1 111 ? 10.786 -10.455 2.801 1.00 65.56 111 ILE A CA 1
ATOM 855 C C . ILE A 1 111 ? 10.814 -10.035 4.266 1.00 65.56 111 ILE A C 1
ATOM 857 O O . ILE A 1 111 ? 9.820 -9.497 4.755 1.00 65.56 111 ILE A O 1
ATOM 861 N N . GLN A 1 112 ? 11.920 -10.343 4.943 1.00 57.75 112 GLN A N 1
ATOM 862 C CA . GLN A 1 112 ? 12.196 -9.927 6.318 1.00 57.75 112 GLN A CA 1
ATOM 863 C C . GLN A 1 112 ? 12.966 -8.604 6.336 1.00 57.75 112 GLN A C 1
ATOM 865 O O . GLN A 1 112 ? 13.766 -8.358 5.395 1.00 57.75 112 GLN A O 1
#

Radius of gyration: 14.8 Å; Cα contacts (8 Å, |Δi|>4): 111; chains: 1; bounding box: 41×32×39 Å

InterPro domains:
  IPR006073 GTP binding domain [PF01926] (62-110)
  IPR027417 P-loop containing nucleoside triphosphate hydrolase [G3DSA:3.40.50.300] (1-112)
  IPR027417 P-loop containing nucleoside triphosphate hydrolase [SSF52540] (1-111)

Mean predicted aligned error: 6.0 Å